Protein 7BB5 (pdb70)

Radius of gyration: 11.06 Å; Cα contacts (8 Å, |Δi|>4): 163; chains: 1; bounding box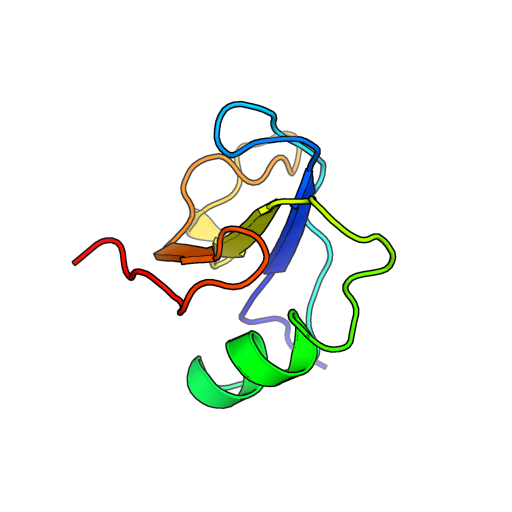: 31×27×30 Å

Solvent-accessible surface area: 4926 Å² total; per-residue (Å²): 148,100,66,53,31,34,7,2,44,11,127,68,63,116,36,119,34,88,18,90,44,4,174,10,88,71,53,74,49,0,39,139,32,0,41,197,92,40,102,140,167,50,10,5,0,1,0,0,34,90,194,5,36,58,122,115,20,56,0,55,86,23,54,2,11,37,76,63,72,136,151,24,105,62,119,247

B-factor: mean 35.52, std 11.65, range [17.4, 78.88]

Nearest PDB structures (foldseek):
  7bb5-assembly1_A  TM=1.013E+00  e=2.001E-13  Aggregatibacter actinomycetemcomitans serotype e str. SC1083
  7chr-assembly1_A  TM=9.092E-01  e=3.065E-05  Photobacterium damselae
  6vqv-assembly1_B  TM=9.088E-01  e=5.362E-05  Pseudomonas aeruginosa
  6w1x-assembly1_J  TM=9.120E-01  e=1.818E-03  Proteus penneri

Structure (mmCIF, N/CA/C/O backbone):
data_7BB5
#
_entry.id   7BB5
#
_cell.length_a   77.285
_cell.length_b   77.285
_cell.length_c   75.663
_cell.angle_alpha   90.000
_cell.angle_beta   90.000
_cell.angle_gamma   90.000
#
_symmetry.space_group_name_H-M   'I 41 2 2'
#
loop_
_entity.id
_entity.type
_entity.pdbx_description
1 polymer AcrIF9
2 water water
#
loop_
_atom_site.group_PDB
_atom_site.id
_atom_site.type_symbol
_atom_site.label_atom_id
_atom_site.label_alt_id
_atom_site.label_comp_id
_atom_site.label_asym_id
_atom_site.label_entity_id
_atom_site.label_seq_id
_atom_site.pdbx_PDB_ins_code
_atom_site.Cartn_x
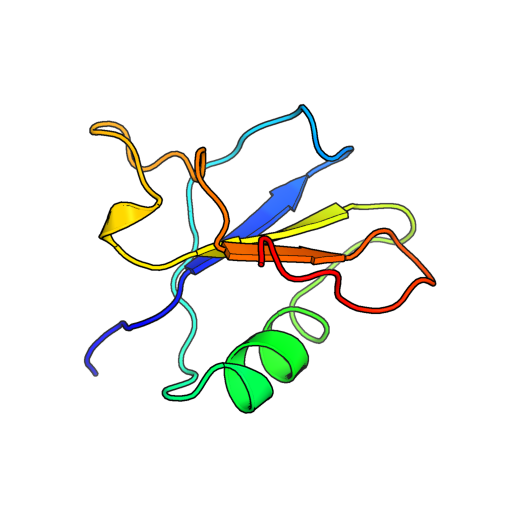_atom_site.Cartn_y
_atom_site.Cartn_z
_atom_site.occupancy
_atom_site.B_iso_or_equiv
_atom_site.auth_seq_id
_atom_site.auth_comp_id
_atom_site.auth_as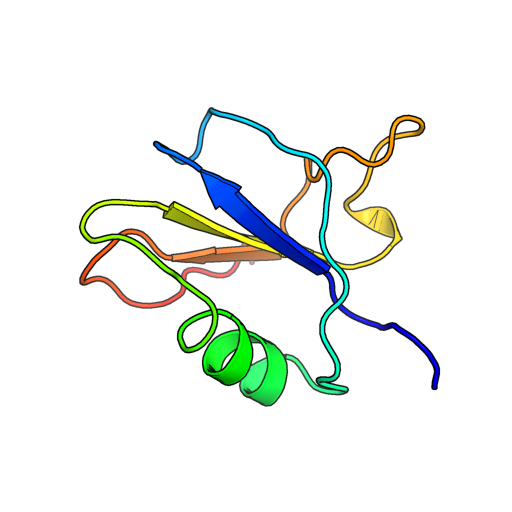ym_id
_atom_site.auth_atom_id
_atom_site.pdbx_PDB_model_num
ATOM 1 N N . THR A 1 16 ? 41.807 11.813 18.562 1.00 57.26 2 THR A N 1
ATOM 2 C CA . THR A 1 16 ? 41.013 10.649 18.181 1.00 59.77 2 THR A CA 1
ATOM 3 C C . THR A 1 16 ? 41.527 9.961 16.910 1.00 57.02 2 THR A C 1
ATOM 4 O O . THR A 1 16 ? 42.272 10.553 16.118 1.00 59.94 2 THR A O 1
ATOM 6 N N . ASN A 1 17 ? 41.146 8.697 16.739 1.00 78.88 3 ASN A N 1
ATOM 7 C CA . ASN A 1 17 ? 41.542 7.956 15.555 1.00 66.36 3 ASN A CA 1
ATOM 8 C C . ASN A 1 17 ? 40.526 8.166 14.440 1.00 55.21 3 ASN A C 1
ATOM 9 O O . ASN A 1 17 ? 39.320 8.279 14.683 1.00 54.38 3 ASN A O 1
ATOM 14 N N . VAL A 1 18 ? 41.026 8.230 13.212 1.00 48.51 4 VAL A N 1
ATOM 15 C CA . VAL A 1 18 ? 40.216 8.545 12.042 1.00 41.47 4 VAL A CA 1
ATOM 16 C C . VAL A 1 18 ? 40.000 7.263 11.256 1.00 38.23 4 VAL A C 1
ATOM 17 O O . VAL A 1 18 ? 40.965 6.616 10.834 1.00 41.02 4 VAL A O 1
ATOM 21 N N . VAL A 1 19 ? 38.739 6.884 11.065 1.00 34.50 5 VAL A N 1
ATOM 22 C CA . VAL A 1 19 ? 38.400 5.706 10.281 1.00 35.61 5 VAL A CA 1
ATOM 23 C C . VAL A 1 19 ? 37.905 6.081 8.889 1.00 31.40 5 VAL A C 1
ATOM 24 O O . VAL A 1 19 ? 38.268 5.435 7.906 1.00 32.10 5 VAL A O 1
ATOM 28 N N . TYR A 1 20 ? 37.099 7.135 8.790 1.00 24.47 6 TYR A N 1
ATOM 29 C CA . TYR A 1 20 ? 36.431 7.498 7.551 1.00 20.91 6 TYR A CA 1
ATOM 30 C C . TYR A 1 20 ? 36.792 8.916 7.124 1.00 20.88 6 TYR A C 1
ATOM 31 O O . TYR A 1 20 ? 37.097 9.783 7.950 1.00 21.87 6 TYR A O 1
ATOM 40 N N . TYR A 1 21 ? 36.758 9.131 5.811 1.00 19.50 7 TYR A N 1
ATOM 41 C CA . TYR A 1 21 ? 37.019 10.418 5.190 1.00 19.41 7 TYR A CA 1
ATOM 42 C C . TYR A 1 21 ? 35.901 10.714 4.206 1.00 24.05 7 TYR A C 1
ATOM 43 O O . TYR A 1 21 ? 35.212 9.807 3.734 1.00 24.27 7 TYR A O 1
ATOM 52 N N . PHE A 1 22 ? 35.740 11.990 3.871 1.00 22.10 8 PHE A N 1
ATOM 53 C CA . PHE A 1 22 ? 34.735 12.356 2.886 1.00 24.09 8 PHE A CA 1
ATOM 54 C C . PHE A 1 22 ? 35.241 13.509 2.031 1.00 22.55 8 PHE A C 1
ATOM 55 O O . PHE A 1 22 ? 36.196 14.204 2.387 1.00 22.33 8 PHE A O 1
ATOM 63 N N . THR A 1 23 ? 34.590 13.692 0.881 1.00 24.78 9 THR A N 1
ATOM 64 C CA . THR A 1 23 ? 34.773 14.879 0.056 1.00 24.95 9 THR A CA 1
ATOM 65 C C . THR A 1 23 ? 33.417 15.354 -0.448 1.00 23.04 9 THR A C 1
ATOM 66 O O . THR A 1 23 ? 32.481 14.565 -0.612 1.00 21.08 9 THR A O 1
ATOM 70 N N . GLU A 1 24 ? 33.323 16.660 -0.686 1.00 22.07 10 GLU A N 1
ATOM 71 C CA . GLU A 1 24 ? 32.174 17.276 -1.344 1.00 22.54 10 GLU A CA 1
ATOM 72 C C . GLU A 1 24 ? 32.668 17.871 -2.656 1.00 25.10 10 GLU A C 1
ATOM 73 O O . GLU A 1 24 ? 33.462 18.818 -2.649 1.00 27.83 10 GLU A O 1
ATOM 79 N N . THR A 1 25 ? 32.208 17.318 -3.776 1.00 25.44 11 THR A N 1
ATOM 80 C CA . THR A 1 25 ? 32.649 17.741 -5.099 1.00 30.18 11 THR A CA 1
ATOM 81 C C . THR A 1 25 ? 31.443 18.075 -5.970 1.00 29.82 11 THR A C 1
ATOM 82 O O . THR A 1 25 ? 30.298 17.766 -5.631 1.00 28.86 11 THR A O 1
ATOM 86 N N . ASN A 1 26 ? 31.713 18.705 -7.118 1.00 32.92 12 ASN A N 1
ATOM 87 C CA . ASN A 1 26 ? 30.626 19.115 -8.004 1.00 35.22 12 ASN A CA 1
ATOM 88 C C . ASN A 1 26 ? 29.964 17.921 -8.689 1.00 37.79 12 ASN A C 1
ATOM 89 O O . ASN A 1 26 ? 28.788 18.000 -9.065 1.00 39.87 12 ASN A O 1
ATOM 94 N N . ASN A 1 27 ? 30.688 16.818 -8.861 1.00 34.66 13 ASN A N 1
ATOM 95 C CA . ASN A 1 27 ? 30.099 15.595 -9.391 1.00 37.81 13 ASN A CA 1
ATOM 96 C C . ASN A 1 27 ? 30.971 14.418 -8.977 1.00 38.05 13 ASN A C 1
ATOM 97 O O . ASN A 1 27 ? 32.056 14.588 -8.416 1.00 36.54 13 ASN A O 1
ATOM 102 N N . ILE A 1 28 ? 30.482 13.212 -9.277 1.00 40.30 14 ILE A N 1
A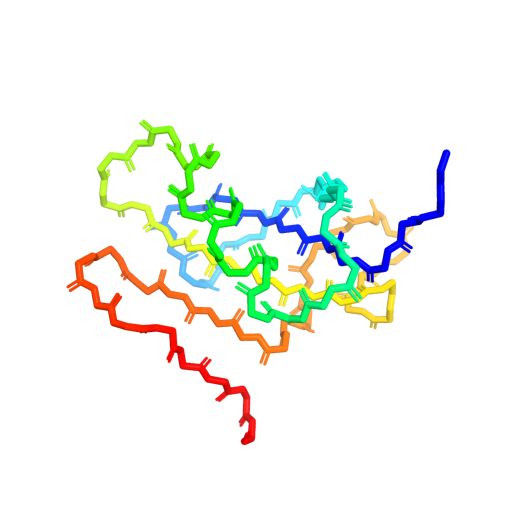TOM 103 C CA . ILE A 1 28 ? 31.135 12.001 -8.795 1.00 40.14 14 ILE A CA 1
ATOM 104 C C . ILE A 1 28 ? 32.468 11.746 -9.493 1.00 39.12 14 ILE A C 1
ATOM 105 O O . ILE A 1 28 ? 33.290 10.975 -8.984 1.00 37.78 14 ILE A O 1
ATOM 110 N N . ASN A 1 29 ? 32.717 12.381 -10.637 1.00 40.94 15 ASN A N 1
ATOM 111 C CA . ASN A 1 29 ? 33.968 12.196 -11.361 1.00 47.73 15 ASN A CA 1
ATOM 112 C C . ASN A 1 29 ? 35.040 13.209 -10.976 1.00 50.63 15 ASN A C 1
ATOM 113 O O . ASN A 1 29 ? 36.182 13.080 -11.429 1.00 55.75 15 ASN A O 1
ATOM 118 N N . ALA A 1 30 ? 34.707 14.202 -10.159 1.00 47.64 16 ALA A N 1
ATOM 119 C CA . ALA A 1 30 ? 35.688 15.150 -9.653 1.00 45.59 16 ALA A CA 1
ATOM 120 C C . ALA A 1 30 ? 36.255 14.659 -8.327 1.00 43.21 16 ALA A C 1
ATOM 121 O O . ALA A 1 30 ? 35.562 14.020 -7.530 1.00 41.95 16 ALA A O 1
ATOM 123 N N . TYR A 1 31 ? 37.527 14.965 -8.093 1.00 42.23 17 TYR A N 1
ATOM 124 C CA . TYR A 1 31 ? 38.236 14.503 -6.911 1.00 38.49 17 TYR A CA 1
ATOM 125 C C . TYR A 1 31 ? 38.688 15.688 -6.071 1.00 38.70 17 TYR A C 1
ATOM 126 O O . TYR A 1 31 ? 38.921 16.784 -6.588 1.00 42.30 17 TYR A O 1
ATOM 135 N N . ALA A 1 32 ? 38.808 15.460 -4.766 1.00 33.04 18 ALA A N 1
ATOM 136 C CA 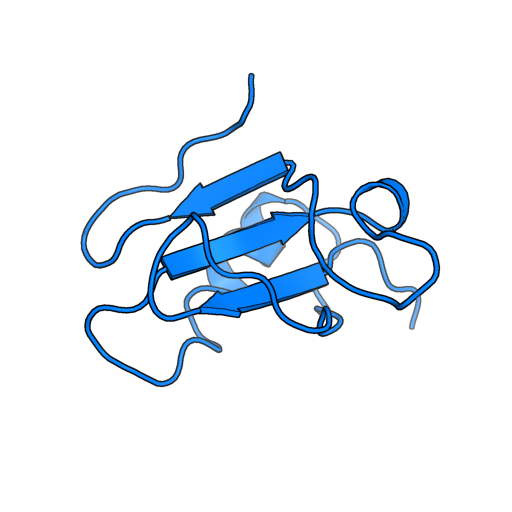. ALA A 1 32 ? 39.281 16.494 -3.860 1.00 30.94 18 ALA A CA 1
ATOM 137 C C . ALA A 1 32 ? 40.037 15.841 -2.714 1.00 30.68 18 ALA A C 1
ATOM 138 O O . ALA A 1 32 ? 39.968 14.626 -2.509 1.00 26.95 18 ALA A O 1
ATOM 140 N N . THR A 1 33 ? 40.770 16.668 -1.972 1.00 34.69 19 THR A N 1
ATOM 141 C CA . THR A 1 33 ? 41.500 16.182 -0.810 1.00 37.87 19 THR A CA 1
ATOM 142 C C . THR A 1 33 ? 40.524 15.686 0.249 1.00 34.38 19 THR A C 1
ATOM 143 O O . THR A 1 33 ? 39.521 16.342 0.547 1.00 31.97 19 THR A O 1
ATOM 147 N N . ALA A 1 34 ? 40.814 14.516 0.810 1.00 32.65 20 ALA A N 1
ATOM 148 C CA . ALA A 1 34 ? 39.919 13.919 1.789 1.00 29.07 20 ALA A CA 1
ATOM 149 C C . ALA A 1 34 ? 39.918 14.720 3.082 1.00 28.73 20 ALA A C 1
ATOM 150 O O . ALA A 1 34 ? 40.949 15.247 3.507 1.00 30.18 20 ALA A O 1
ATOM 152 N N . GLU A 1 35 ? 38.750 14.808 3.710 1.00 27.92 21 GLU A N 1
ATOM 153 C CA . GLU A 1 35 ? 38.603 15.436 5.015 1.00 29.00 21 GLU A CA 1
ATOM 154 C C . GLU A 1 35 ? 38.198 14.374 6.022 1.00 24.49 21 GLU A C 1
ATOM 155 O O . GLU A 1 35 ? 37.306 13.564 5.749 1.00 24.79 21 GLU A O 1
ATOM 161 N N . ALA A 1 36 ? 38.853 14.380 7.177 1.00 25.63 22 ALA A N 1
ATOM 162 C CA . ALA A 1 36 ? 38.575 13.387 8.204 1.00 27.35 22 ALA A CA 1
ATOM 163 C C . ALA A 1 36 ? 37.193 13.599 8.810 1.00 28.95 22 ALA A C 1
ATOM 164 O O . ALA A 1 36 ? 36.751 14.732 9.017 1.00 30.30 22 ALA A O 1
ATOM 166 N N . LEU A 1 37 ? 36.509 12.496 9.079 1.00 30.82 23 LEU A N 1
ATOM 167 C CA . LEU A 1 37 ? 35.275 12.486 9.849 1.00 32.44 23 LEU A CA 1
ATOM 168 C C . LEU A 1 37 ? 35.564 12.026 11.275 1.00 32.56 23 LEU A C 1
ATOM 169 O O . LEU A 1 37 ? 36.556 11.344 11.541 1.00 30.85 23 LEU A O 1
ATOM 174 N N . LYS A 1 38 ? 34.689 12.424 12.199 1.00 33.40 24 LYS A N 1
ATOM 175 C CA . LYS A 1 38 ? 34.763 11.941 13.573 1.00 35.98 24 LYS A CA 1
ATOM 176 C C . LYS A 1 38 ? 34.031 10.623 13.773 1.00 32.12 24 LYS A C 1
ATOM 177 O O . LYS A 1 38 ? 34.237 9.964 14.798 1.00 3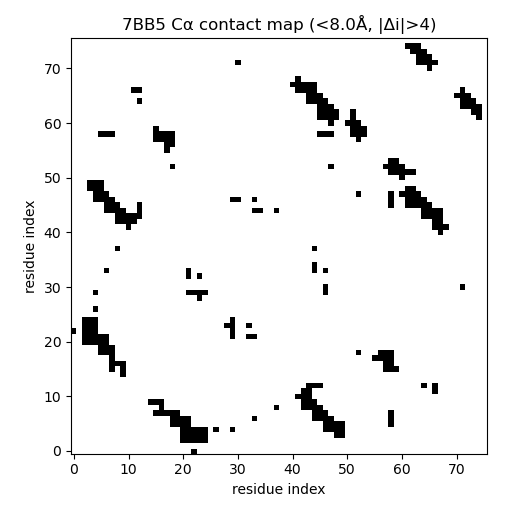3.54 24 LYS A O 1
ATOM 183 N N . ALA A 1 39 ? 33.189 10.226 12.826 1.00 27.93 25 ALA A N 1
ATOM 184 C CA . ALA A 1 39 ? 32.400 9.015 12.979 1.00 28.13 25 ALA A CA 1
ATOM 185 C C . ALA A 1 39 ? 33.289 7.778 13.050 1.00 27.11 25 ALA A C 1
ATOM 186 O O . ALA A 1 39 ? 34.366 7.720 12.451 1.00 26.51 25 ALA A O 1
ATOM 188 N N . GLN A 1 40 ? 32.816 6.775 13.794 1.00 29.66 26 GLN A N 1
ATOM 189 C CA . GLN A 1 40 ? 33.509 5.501 13.929 1.00 35.14 26 GLN A CA 1
ATOM 190 C C . GLN A 1 40 ? 32.783 4.347 13.251 1.00 36.20 26 GLN A C 1
ATOM 191 O O . GLN A 1 40 ? 33.351 3.254 13.153 1.00 38.96 26 GLN A O 1
ATOM 197 N N . THR A 1 41 ? 31.547 4.549 12.805 1.00 32.45 27 THR A N 1
ATOM 198 C CA . THR A 1 41 ? 30.813 3.556 12.038 1.00 33.09 27 THR A CA 1
ATOM 199 C C . THR A 1 41 ? 30.356 4.180 10.727 1.00 29.94 27 THR A C 1
ATOM 200 O O . THR A 1 41 ? 30.278 5.405 10.593 1.00 29.36 27 THR A O 1
ATOM 204 N N . LEU A 1 42 ? 30.055 3.322 9.751 1.00 27.66 28 LEU A N 1
ATOM 205 C CA . LEU A 1 42 ? 29.638 3.822 8.447 1.00 24.35 28 LEU A CA 1
ATOM 206 C C . LEU A 1 42 ? 28.326 4.591 8.542 1.00 22.85 28 LEU A C 1
ATOM 207 O O . LEU A 1 42 ? 28.186 5.659 7.935 1.00 26.86 28 LEU A O 1
ATOM 212 N N . ALA A 1 43 ? 27.358 4.069 9.299 1.00 22.50 29 ALA A N 1
ATOM 213 C CA . ALA A 1 43 ? 26.080 4.760 9.448 1.00 25.15 29 ALA A CA 1
ATOM 214 C C . ALA A 1 43 ? 26.264 6.144 10.063 1.00 25.36 29 ALA A C 1
ATOM 215 O O . ALA A 1 43 ? 25.600 7.104 9.657 1.00 26.43 29 ALA A O 1
ATOM 217 N N . ASP A 1 44 ? 27.160 6.270 11.043 1.00 26.29 30 ASP A N 1
ATOM 218 C CA . ASP A 1 44 ? 27.453 7.590 11.589 1.00 25.59 30 ASP A CA 1
ATOM 219 C C . ASP A 1 44 ? 28.192 8.451 10.573 1.00 23.29 30 ASP A C 1
ATOM 220 O O . ASP A 1 44 ? 27.975 9.667 10.507 1.00 25.03 30 ASP A O 1
ATOM 225 N N . ALA A 1 45 ? 29.068 7.836 9.773 1.00 22.15 31 ALA A N 1
ATOM 226 C CA . ALA A 1 45 ? 29.825 8.588 8.778 1.00 22.36 31 ALA A CA 1
ATOM 227 C C . ALA A 1 45 ? 28.906 9.179 7.721 1.00 21.09 31 ALA A C 1
ATOM 228 O O . ALA A 1 45 ? 29.095 10.324 7.295 1.00 21.42 31 ALA A O 1
ATOM 230 N N . LYS A 1 46 ? 27.898 8.415 7.295 1.00 22.73 32 LYS A N 1
ATOM 231 C CA . LYS A 1 46 ? 26.935 8.928 6.325 1.00 23.89 32 LYS A CA 1
ATOM 232 C C . LYS A 1 46 ? 26.153 10.104 6.892 1.00 26.74 32 LYS A C 1
ATOM 233 O O . LYS A 1 46 ? 25.936 11.106 6.198 1.00 32.11 32 LYS A O 1
ATOM 239 N N . ARG A 1 47 ? 25.715 10.002 8.148 1.00 26.70 33 ARG A N 1
ATOM 240 C CA . ARG A 1 47 ? 24.969 11.098 8.758 1.00 23.44 33 ARG A CA 1
ATOM 241 C C . ARG A 1 47 ? 25.843 12.339 8.900 1.00 21.15 33 ARG A C 1
ATOM 242 O O . ARG A 1 47 ? 25.415 13.452 8.575 1.00 22.51 33 ARG A O 1
ATOM 250 N N . GLU A 1 48 ? 27.079 12.161 9.372 1.00 20.14 34 GLU A N 1
ATOM 251 C CA . GLU A 1 48 ? 27.973 13.300 9.562 1.00 21.94 34 GLU A CA 1
ATOM 252 C C . GLU A 1 48 ? 28.361 13.931 8.229 1.00 23.02 34 GLU A C 1
ATOM 253 O O . GLU A 1 48 ? 28.435 15.160 8.119 1.00 24.24 34 GLU A O 1
ATOM 259 N N . ALA A 1 49 ? 28.608 13.112 7.205 1.00 22.85 35 ALA A N 1
ATOM 260 C CA . ALA A 1 49 ? 28.993 13.660 5.907 1.00 21.02 35 ALA A CA 1
ATOM 261 C C . ALA A 1 49 ? 27.859 14.471 5.290 1.00 18.50 35 ALA A C 1
ATOM 262 O O . ALA A 1 49 ? 28.102 15.516 4.678 1.00 17.40 35 ALA A O 1
ATOM 264 N N A SER A 1 50 ? 26.617 14.001 5.431 0.66 17.92 36 SER A N 1
ATOM 265 N N B SER A 1 50 ? 26.616 14.007 5.441 0.34 17.86 36 SER A N 1
ATOM 266 C CA A SER A 1 50 ? 25.481 14.770 4.929 0.66 18.58 36 SER A CA 1
ATOM 267 C CA B SER A 1 50 ? 25.486 14.767 4.920 0.34 18.72 36 SER A CA 1
ATOM 268 C C A SER A 1 50 ? 25.338 16.087 5.679 0.66 19.44 36 SER A C 1
ATOM 269 C C B SER A 1 50 ? 25.277 16.063 5.693 0.34 19.47 36 SER A C 1
ATOM 270 O O A SER A 1 50 ? 24.962 17.107 5.091 0.66 19.28 36 SER A O 1
ATOM 271 O O B SER A 1 50 ? 24.794 17.049 5.126 0.34 20.53 36 SER A O 1
ATOM 276 N N . ARG A 1 51 ? 25.638 16.085 6.977 1.00 21.29 37 ARG A N 1
ATOM 277 C CA . ARG A 1 51 ? 25.520 17.300 7.772 1.00 21.97 37 ARG A CA 1
ATOM 278 C C . ARG A 1 51 ? 26.691 18.252 7.571 1.00 21.87 37 ARG A C 1
ATOM 279 O O . ARG A 1 51 ? 26.547 19.445 7.841 1.00 27.69 37 ARG A O 1
ATOM 287 N N . ARG A 1 52 ? 27.839 17.763 7.104 1.00 20.74 38 ARG A N 1
ATOM 288 C CA . ARG A 1 52 ? 28.953 18.643 6.779 1.00 27.14 38 ARG A CA 1
ATOM 289 C C . ARG A 1 52 ? 28.896 19.168 5.351 1.00 28.26 38 ARG A C 1
ATOM 290 O O . ARG A 1 52 ? 29.676 20.062 5.006 1.00 30.70 38 ARG A O 1
ATOM 298 N N . GLN A 1 53 ? 27.996 18.643 4.525 1.00 25.12 39 GLN A N 1
ATOM 299 C CA . GLN A 1 53 ? 27.830 19.153 3.172 1.00 25.41 39 GLN A CA 1
ATOM 300 C C . GLN A 1 53 ? 27.389 20.611 3.214 1.00 25.05 39 GLN A C 1
ATOM 301 O O . GLN A 1 53 ? 26.452 20.967 3.932 1.00 24.88 39 GLN A O 1
ATOM 307 N N . CYS A 1 54 ? 28.082 21.460 2.454 1.00 24.52 40 CYS A N 1
ATOM 308 C CA . CYS A 1 54 ? 27.813 22.894 2.471 1.00 27.47 40 CYS A CA 1
ATOM 309 C C . CYS A 1 54 ? 26.748 23.311 1.466 1.00 26.25 40 CYS A C 1
ATOM 310 O O . CYS A 1 54 ? 25.905 24.161 1.772 1.00 23.48 40 CYS A O 1
ATOM 313 N N . PHE A 1 55 ? 26.780 22.738 0.266 1.00 22.70 41 PHE A N 1
ATOM 314 C CA . PHE A 1 55 ? 26.092 23.297 -0.885 1.00 24.22 41 PHE A CA 1
ATOM 315 C C . PHE A 1 55 ? 25.012 22.357 -1.400 1.00 24.53 41 PHE A C 1
ATOM 316 O O . PHE A 1 55 ? 25.092 21.135 -1.237 1.00 23.60 41 PHE A O 1
ATOM 324 N N . GLN A 1 56 ? 24.006 22.953 -2.035 1.00 26.19 42 GLN A N 1
ATOM 325 C CA . GLN A 1 56 ? 23.043 22.198 -2.823 1.00 27.25 42 GLN A CA 1
ATOM 326 C C . GLN A 1 56 ? 23.687 21.706 -4.114 1.00 29.61 42 GLN A C 1
ATOM 327 O O . GLN A 1 56 ? 24.520 22.392 -4.713 1.00 30.82 42 GLN A O 1
ATOM 333 N N . GLY A 1 57 ? 23.297 20.508 -4.545 1.00 28.42 43 GLY A N 1
ATOM 334 C CA . GLY A 1 57 ? 23.690 19.997 -5.841 1.00 29.59 43 GLY A CA 1
ATOM 335 C C . GLY A 1 57 ? 25.046 19.329 -5.906 1.00 33.55 43 GLY A C 1
ATOM 336 O O . GLY A 1 57 ? 25.473 18.947 -7.002 1.00 33.70 43 GLY A O 1
ATOM 337 N N . THR A 1 58 ? 25.737 19.171 -4.784 1.00 26.36 44 THR A N 1
ATOM 338 C CA . THR A 1 58 ? 27.051 18.551 -4.801 1.00 26.90 44 THR A CA 1
ATOM 339 C C . THR A 1 58 ? 26.946 17.055 -4.522 1.00 28.05 44 THR A C 1
ATOM 340 O O . THR A 1 58 ? 25.915 16.540 -4.080 1.00 29.26 44 THR A O 1
ATOM 344 N N . THR A 1 59 ? 28.043 16.356 -4.793 1.00 26.57 45 THR A N 1
ATOM 345 C CA . THR A 1 59 ? 28.151 14.922 -4.586 1.00 24.38 45 THR A CA 1
ATOM 346 C C . THR A 1 59 ? 29.038 14.651 -3.378 1.00 23.48 45 THR A C 1
ATOM 347 O O . THR A 1 59 ? 30.062 15.315 -3.187 1.00 24.90 45 THR A O 1
ATOM 351 N N . LEU A 1 60 ? 28.630 13.691 -2.555 1.00 21.90 46 LEU A N 1
ATOM 352 C CA . LEU A 1 60 ? 29.396 13.275 -1.391 1.00 20.32 46 LEU A CA 1
ATOM 353 C C . LEU A 1 60 ? 30.002 11.901 -1.639 1.00 21.93 46 LEU A C 1
ATOM 354 O O . LEU A 1 60 ? 29.340 11.010 -2.176 1.00 25.86 46 LEU A O 1
ATOM 359 N N . LYS A 1 61 ? 31.261 11.738 -1.250 1.00 21.07 47 LYS A N 1
ATOM 360 C CA . LYS A 1 61 ? 31.931 10.447 -1.271 1.00 20.77 47 LYS A CA 1
ATOM 361 C C . LYS A 1 61 ? 32.501 10.170 0.107 1.00 21.84 47 LYS A C 1
ATOM 362 O O . LYS A 1 61 ? 32.983 11.087 0.777 1.00 20.67 47 LYS A O 1
ATOM 368 N N . ILE A 1 62 ? 32.451 8.909 0.526 1.00 20.91 48 ILE A N 1
ATOM 369 C CA . ILE A 1 62 ? 33.059 8.469 1.774 1.00 20.91 48 ILE A CA 1
ATOM 370 C C . ILE A 1 62 ? 34.029 7.337 1.462 1.00 22.02 48 ILE A C 1
ATOM 371 O O . ILE A 1 62 ? 33.775 6.515 0.575 1.00 22.71 48 ILE A O 1
ATOM 376 N N . GLY A 1 63 ? 35.153 7.313 2.178 1.00 21.37 49 GLY A N 1
ATOM 377 C CA . GLY A 1 63 ? 36.121 6.244 2.043 1.00 23.11 49 GLY A CA 1
ATOM 378 C C . GLY A 1 63 ? 36.908 6.085 3.324 1.00 25.51 49 GLY A C 1
ATOM 379 O O . GLY A 1 63 ? 36.771 6.868 4.267 1.00 28.20 49 GLY A O 1
ATOM 380 N N . THR A 1 64 ? 37.730 5.039 3.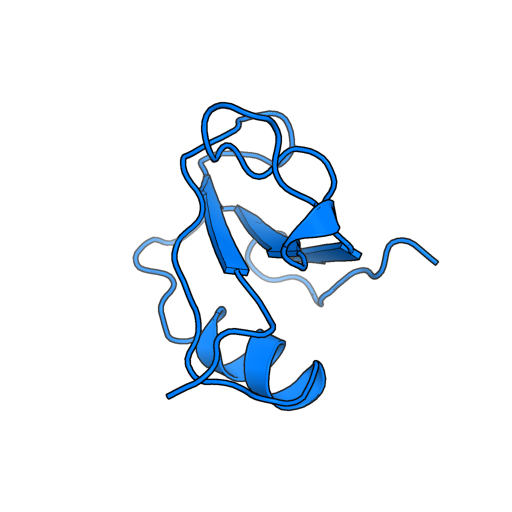354 1.00 23.93 50 THR A N 1
ATOM 381 C CA . THR A 1 64 ? 38.650 4.793 4.450 1.00 25.38 50 THR A CA 1
ATOM 382 C C . THR A 1 64 ? 40.027 5.346 4.086 1.00 27.51 50 THR A C 1
ATOM 383 O O . THR A 1 64 ? 40.200 6.034 3.075 1.00 26.61 50 THR A O 1
ATOM 387 N N . ILE A 1 65 ? 41.028 5.037 4.915 1.00 28.96 51 ILE A N 1
ATOM 388 C CA . ILE A 1 65 ? 42.393 5.455 4.613 1.00 28.89 51 ILE A CA 1
ATOM 389 C C . ILE A 1 65 ? 42.880 4.793 3.332 1.00 30.88 51 ILE A C 1
ATOM 390 O O . ILE A 1 65 ? 43.712 5.355 2.608 1.00 32.32 51 ILE A O 1
ATOM 395 N N . TYR A 1 66 ? 42.362 3.604 3.019 1.00 28.92 52 TYR A N 1
ATOM 396 C CA . TYR A 1 66 ? 42.760 2.877 1.821 1.00 33.99 52 TYR A CA 1
ATOM 397 C C . TYR A 1 66 ? 42.054 3.375 0.570 1.00 30.36 52 TYR A C 1
ATOM 398 O O . TYR A 1 66 ? 42.380 2.919 -0.532 1.00 35.69 52 TYR A O 1
ATOM 407 N N . SER A 1 67 ? 41.106 4.296 0.719 1.00 28.32 53 SER A N 1
ATOM 408 C CA . SER A 1 67 ? 40.429 4.947 -0.390 1.00 29.52 53 SER A CA 1
ATOM 409 C C . SER A 1 67 ? 41.198 6.143 -0.932 1.00 31.26 53 SER A C 1
ATOM 410 O O . SER A 1 67 ? 40.766 6.741 -1.924 1.00 31.70 53 SER A O 1
ATOM 413 N N . LEU A 1 68 ? 42.304 6.516 -0.299 1.00 31.02 54 LEU A N 1
ATOM 414 C CA . LEU A 1 68 ? 43.055 7.707 -0.662 1.00 31.32 54 LEU A CA 1
ATOM 415 C C . LEU A 1 68 ? 44.299 7.327 -1.451 1.00 33.08 54 LEU A C 1
ATOM 416 O O . LEU A 1 68 ? 44.903 6.276 -1.220 1.00 34.37 54 LEU A O 1
ATOM 421 N N . ASN A 1 69 ? 44.684 8.194 -2.386 1.00 34.44 55 ASN A N 1
ATOM 422 C CA . ASN A 1 69 ? 45.957 8.013 -3.060 1.00 40.69 55 ASN A CA 1
ATOM 423 C C . ASN A 1 69 ? 47.055 8.693 -2.243 1.00 44.72 55 ASN A C 1
ATOM 424 O O . ASN A 1 69 ? 46.809 9.264 -1.178 1.00 41.20 55 ASN A O 1
ATOM 429 N N . SER A 1 70 ? 48.287 8.635 -2.752 1.00 49.84 56 SER A N 1
ATOM 430 C CA . SER A 1 70 ? 49.430 9.141 -2.000 1.00 55.28 56 SER A CA 1
ATOM 431 C C . SER A 1 70 ? 49.388 10.651 -1.802 1.00 57.21 56 SER A C 1
ATOM 432 O O . SER A 1 70 ? 50.108 11.167 -0.940 1.00 60.95 56 SER A O 1
ATOM 435 N N . ASP A 1 71 ? 48.569 11.369 -2.569 1.00 53.55 57 ASP A N 1
ATOM 436 C CA . ASP A 1 71 ? 48.414 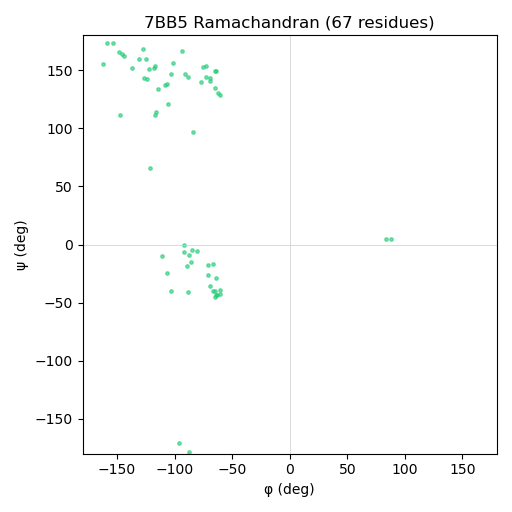12.808 -2.406 1.00 52.19 57 ASP A CA 1
ATOM 437 C C . ASP A 1 71 ? 47.274 13.183 -1.468 1.00 48.96 57 ASP A C 1
ATOM 438 O O . ASP A 1 71 ? 47.038 14.376 -1.248 1.00 51.83 57 ASP A O 1
ATOM 443 N N . GLY A 1 72 ? 46.563 12.203 -0.917 1.00 42.04 58 GLY A N 1
ATOM 444 C CA . GLY A 1 72 ? 45.439 12.473 -0.049 1.00 35.32 58 GLY A CA 1
ATOM 445 C C . GLY A 1 72 ? 44.109 12.635 -0.748 1.00 35.55 58 GLY A C 1
ATOM 446 O O . GLY A 1 72 ? 43.118 12.960 -0.083 1.00 33.95 58 GLY A O 1
ATOM 447 N N . LEU A 1 73 ? 44.052 12.423 -2.061 1.00 39.08 59 LEU A N 1
ATOM 448 C CA . LEU A 1 73 ? 42.802 12.542 -2.800 1.00 37.54 59 LEU A CA 1
ATOM 449 C C . LEU A 1 73 ? 41.923 11.319 -2.568 1.00 34.51 59 LEU A C 1
ATOM 450 O O . LEU A 1 73 ? 42.407 10.185 -2.541 1.00 33.86 59 LEU A O 1
ATOM 455 N N . LEU A 1 74 ? 40.622 11.554 -2.414 1.00 32.36 60 LEU A N 1
ATOM 456 C CA . LEU A 1 74 ? 39.656 10.469 -2.249 1.00 29.44 60 LEU A CA 1
ATOM 457 C C . LEU A 1 74 ? 39.272 9.963 -3.634 1.00 32.11 60 LEU A C 1
ATOM 458 O O . LEU A 1 74 ? 38.400 10.529 -4.297 1.00 31.55 60 LEU A O 1
ATOM 463 N N . VAL A 1 75 ? 39.923 8.889 -4.073 1.00 34.57 61 VAL A N 1
ATOM 464 C CA . VAL A 1 75 ? 39.699 8.347 -5.407 1.00 38.88 61 VAL A CA 1
ATOM 465 C C . VAL A 1 75 ? 38.903 7.048 -5.394 1.00 39.04 61 VAL A C 1
ATOM 466 O O . VAL A 1 75 ? 38.258 6.729 -6.406 1.00 43.32 61 VAL A O 1
ATOM 470 N N . ASP A 1 76 ? 38.920 6.291 -4.298 1.00 34.73 62 ASP A N 1
ATOM 471 C CA . ASP A 1 76 ? 38.296 4.974 -4.272 1.00 38.69 62 ASP A CA 1
ATOM 472 C C . ASP A 1 76 ? 37.225 4.896 -3.196 1.00 38.09 62 ASP A C 1
ATOM 473 O O . ASP A 1 76 ? 37.367 4.134 -2.233 1.00 40.67 62 ASP A O 1
ATOM 478 N N . GLU A 1 77 ? 36.147 5.658 -3.356 1.00 33.95 63 GLU A N 1
ATOM 479 C CA . GLU A 1 77 ? 35.156 5.761 -2.296 1.00 29.06 63 GLU A CA 1
ATOM 480 C C . GLU A 1 77 ? 34.473 4.417 -2.068 1.00 27.98 63 GLU A C 1
ATOM 481 O O . GLU A 1 77 ? 34.343 3.594 -2.978 1.00 28.58 63 GLU A O 1
ATOM 487 N N . ILE A 1 78 ? 34.071 4.181 -0.819 1.00 26.37 64 ILE A N 1
ATOM 488 C CA . ILE A 1 78 ? 33.291 2.994 -0.497 1.00 27.56 64 ILE A CA 1
ATOM 489 C C . ILE A 1 78 ? 31.795 3.243 -0.640 1.00 31.63 64 ILE A C 1
ATOM 490 O O . ILE A 1 78 ? 31.023 2.279 -0.736 1.00 30.50 64 ILE A O 1
ATOM 495 N N . THR A 1 79 ? 31.366 4.505 -0.658 1.00 23.81 65 THR A N 1
ATOM 496 C CA . THR A 1 79 ? 29.964 4.845 -0.852 1.00 26.27 65 THR A CA 1
ATOM 497 C C . THR A 1 79 ? 29.877 6.307 -1.268 1.00 25.56 65 THR A C 1
ATOM 498 O O . THR A 1 79 ? 30.777 7.106 -0.995 1.00 27.97 65 THR A O 1
ATOM 502 N N . SER A 1 80 ? 28.788 6.644 -1.956 1.00 28.47 66 SER A N 1
ATOM 503 C CA . SER A 1 80 ? 28.602 7.997 -2.460 1.00 26.89 66 SER A CA 1
ATOM 504 C C . SER A 1 80 ? 27.123 8.349 -2.421 1.00 28.59 66 SER A C 1
ATOM 505 O O . SER A 1 80 ? 26.256 7.479 -2.302 1.00 31.59 66 SER A O 1
ATOM 508 N N . LYS A 1 81 ? 26.844 9.647 -2.541 1.00 25.42 67 LYS A N 1
ATOM 509 C CA . LYS A 1 81 ? 25.480 10.155 -2.431 1.00 26.66 67 LYS A CA 1
ATOM 510 C C . LYS A 1 81 ? 25.337 11.360 -3.349 1.00 29.89 67 LYS A C 1
ATOM 511 O O . LYS A 1 81 ? 25.938 12.409 -3.097 1.00 31.06 67 LYS A O 1
ATOM 517 N N . GLU A 1 82 ? 24.557 11.209 -4.414 1.00 35.55 68 GLU A N 1
ATOM 518 C CA . GLU A 1 82 ? 24.173 12.364 -5.210 1.00 44.25 68 GLU A CA 1
ATOM 519 C C . GLU A 1 82 ? 23.147 13.195 -4.446 1.00 49.50 68 GLU A C 1
ATOM 520 O O . GLU A 1 82 ? 22.408 12.683 -3.600 1.00 50.26 68 GLU A O 1
ATOM 526 N N . ASP A 1 83 ? 23.114 14.491 -4.747 1.00 53.20 69 ASP A N 1
ATOM 527 C CA . ASP A 1 83 ? 22.241 15.407 -4.022 1.00 54.93 69 ASP A CA 1
ATOM 528 C C . ASP A 1 83 ? 20.781 15.001 -4.185 1.00 53.88 69 ASP A C 1
ATOM 529 O O . ASP A 1 83 ? 20.300 14.790 -5.303 1.00 54.14 69 ASP A O 1
ATOM 534 N N . GLY A 1 84 ? 20.079 14.881 -3.058 1.00 54.01 70 GLY A N 1
ATOM 535 C CA . GLY A 1 84 ? 18.689 14.480 -3.055 1.00 55.30 70 GLY A CA 1
ATOM 536 C C . GLY A 1 84 ? 18.443 12.991 -3.155 1.00 54.17 70 GLY A C 1
ATOM 537 O O . GLY A 1 84 ? 17.281 12.568 -3.098 1.00 60.67 70 GLY A O 1
ATOM 538 N N A LYS A 1 85 ? 19.488 12.183 -3.299 0.51 47.97 71 LYS A N 1
ATOM 539 N N B LYS A 1 85 ? 19.487 12.183 -3.303 0.49 47.97 71 LYS A N 1
ATOM 540 C CA A LYS A 1 85 ? 19.363 10.737 -3.404 0.51 46.54 71 LYS A CA 1
ATOM 541 C CA B LYS A 1 85 ? 19.364 10.739 -3.424 0.49 46.57 71 LYS A CA 1
ATOM 542 C C A LYS A 1 85 ? 19.942 10.073 -2.162 0.51 43.51 71 LYS A C 1
ATOM 543 C C B LYS A 1 85 ? 19.990 10.061 -2.211 0.49 43.51 71 LYS A C 1
ATOM 544 O O A LYS A 1 85 ? 20.520 10.723 -1.287 0.51 41.46 71 LYS A O 1
ATOM 545 O O B LYS A 1 85 ? 20.637 10.698 -1.375 0.49 41.41 71 LYS A O 1
ATOM 556 N N A LYS A 1 86 ? 19.780 8.757 -2.094 0.51 43.34 72 LYS A N 1
ATOM 557 N N B LYS A 1 86 ? 19.781 8.754 -2.116 0.49 43.37 72 LYS A N 1
ATOM 558 C CA A LYS A 1 86 ? 20.291 7.975 -0.981 0.51 41.06 72 LYS A CA 1
ATOM 559 C CA B LYS A 1 86 ? 20.305 7.978 -1.005 0.49 41.07 72 LYS A CA 1
ATOM 560 C C A LYS A 1 86 ? 21.721 7.517 -1.265 0.51 37.78 72 LYS A C 1
ATOM 561 C C B LYS A 1 86 ? 21.747 7.554 -1.269 0.49 37.71 72 LYS A C 1
ATOM 562 O O A LYS A 1 86 ? 22.180 7.497 -2.410 0.51 37.33 72 LYS A O 1
ATOM 563 O O B LYS A 1 86 ? 22.235 7.583 -2.401 0.49 37.11 72 LYS A O 1
ATOM 574 N N . TRP A 1 87 ? 22.430 7.168 -0.193 1.00 34.55 73 TRP A N 1
ATOM 575 C CA . TRP A 1 87 ? 23.779 6.636 -0.311 1.00 32.36 73 TRP A CA 1
ATOM 576 C C . TRP A 1 87 ? 23.774 5.342 -1.113 1.00 36.17 73 TRP A C 1
ATOM 577 O O . TRP A 1 87 ? 22.922 4.472 -0.907 1.00 42.86 73 TRP A O 1
ATOM 588 N N . VAL A 1 88 ? 24.721 5.223 -2.038 1.00 32.52 74 VAL A N 1
ATOM 589 C CA . VAL A 1 88 ? 24.893 4.025 -2.851 1.00 35.89 74 VAL A CA 1
ATOM 590 C C . VAL A 1 88 ? 26.261 3.446 -2.518 1.00 39.22 74 VAL A C 1
ATOM 591 O O . VAL A 1 88 ? 27.294 4.048 -2.842 1.00 40.30 74 VAL A O 1
ATOM 595 N N . ASP A 1 89 ? 26.274 2.285 -1.871 1.00 39.30 75 ASP A N 1
ATOM 596 C CA . ASP A 1 89 ? 27.526 1.627 -1.535 1.00 37.98 75 ASP A CA 1
ATOM 597 C C . ASP A 1 89 ? 28.138 0.978 -2.772 1.00 39.38 75 ASP A C 1
ATOM 598 O O . ASP A 1 89 ? 27.438 0.610 -3.718 1.00 39.76 75 ASP A O 1
ATOM 603 N N . ARG A 1 90 ? 29.468 0.848 -2.756 1.00 41.73 76 ARG A N 1
ATOM 604 C CA . ARG A 1 90 ? 30.165 0.215 -3.873 1.00 46.60 76 ARG A CA 1
ATOM 605 C C . ARG A 1 90 ? 29.698 -1.222 -4.071 1.00 46.93 76 ARG A C 1
ATOM 606 O O . ARG A 1 90 ? 29.487 -1.663 -5.207 1.00 47.79 76 ARG A O 1
ATOM 614 N N . TYR A 1 91 ? 29.531 -1.964 -2.982 1.00 47.02 77 TYR A N 1
ATOM 615 C CA . TYR A 1 91 ? 29.000 -3.319 -3.056 1.00 50.98 77 TYR A CA 1
ATOM 616 C C . TYR A 1 91 ? 27.828 -3.482 -2.094 1.00 51.44 77 TYR A C 1
ATOM 617 O O . TYR A 1 91 ? 27.845 -2.965 -0.977 1.00 50.40 77 TYR A O 1
#

Organism: NCBI:txid907488

Foldseek 3Di:
DDFFKWKDKALDPPDKDATDTDPDDDPVVVVVVQVVPHDDAFIKMFMDGPVCADPVRIRNRGQWMATGPGDIDGPD

Secondary structure (DSSP, 8-state):
-----EEEEESSTT---B-EE---SSHHHHHHHHHHH--STT-EEEEE-GGGB-TTSBB-S-SEEE-TTS--EE--

Sequence (76 aa):
TNVVYYFTETNNINAYATAEALKAQTLADAKREASSRRQCFQGTTLKIGTIYSLNSDGLLVDEITSKEDGKKKKWVDRY